Protein AF-A0AAU4N9B0-F1 (afdb_monomer)

Secondary structure (DSSP, 8-state):
--HHHHTT--S--TTTHHHHHHHHHHHTT-SEEEEEEE-TTSSEEEE---TT-PPTT---EEESTTSHHHHHHHHT--EEPSS-BTTBEEEEEEEEETTEEEEEEEEEESS-HHHHHHHHHHHHHHHT----------S-TT-SS--

Sequence (147 aa):
MFAGLLDASHLMPLDTLPDTAVEYARAAGFTGLLIYVADLNRQGLHLLTGPNGAAPGTETDIRVEGTVPGRAYQYGRLTSAAPQEAGGTAWWVPLVDGTERLGLLRVQSTYDDARALMILRKTMGIALGHPGRNAPLGRGSVVALVA

Solvent-accessible surface area (backbone atoms only — not comparable to full-atom values): 8783 Å² total; per-residue (Å²): 136,65,67,74,66,63,70,62,66,79,58,76,59,73,40,53,47,44,57,54,42,35,53,56,38,41,76,73,63,30,79,44,57,46,46,27,37,43,44,96,85,63,50,41,28,36,51,56,46,29,90,86,50,72,63,89,91,57,80,50,72,42,54,29,76,98,35,72,64,20,48,18,46,76,68,62,35,80,35,74,50,80,72,75,50,103,78,33,49,34,35,31,39,49,36,59,59,93,90,44,73,52,24,34,33,44,40,28,21,76,58,65,68,67,60,55,49,49,54,52,48,54,56,50,49,60,60,72,57,72,76,88,72,100,61,84,88,72,87,69,92,82,68,79,71,87,119

pLDDT: mean 72.32, std 19.94, range [29.17, 96.12]

Mean predicted aligned error: 11.24 Å

Foldseek 3Di:
DCPVVVVPPPPDPLLCVLVLLQVVLVVVQFPDKWWWFADPVRQKTATRHHPVGDDPPDDGIDGLPPDQLNVCQVVQDWGWDPDADPQATWIWHWDDQAHDTGGTMIIHHPDDPVVVVVVSVVLVCVRNPDDDDDDPDDDDPNPSRND

Nearest PDB structures (foldseek):
  1ykd-assembly1_A  TM=6.903E-01  e=1.384E-03  Anabaena sp.
  1mc0-assembly1_A  TM=6.138E-01  e=9.660E-04  Mus musculus
  4g3k-assembly1_B  TM=5.755E-01  e=1.274E-02  Aquifex aeolicus VF5
  6ulg-assembly1_F  TM=4.859E-01  e=1.079E+00  Homo sapiens
  2gfg-assembly3_C  TM=1.741E-01  e=3.891E-01  Halalkalibacterium halodurans

Structure (mmCIF, N/CA/C/O backbone):
data_AF-A0AAU4N9B0-F1
#
_entry.id   AF-A0AAU4N9B0-F1
#
loop_
_atom_site.group_PDB
_atom_site.id
_atom_site.type_symbol
_atom_site.label_atom_id
_atom_site.label_alt_id
_atom_site.label_comp_id
_atom_site.label_asym_id
_atom_site.label_entity_id
_atom_site.label_seq_id
_atom_site.pdbx_PDB_ins_code
_atom_site.Cartn_x
_atom_site.Cartn_y
_atom_site.Cartn_z
_atom_site.occupancy
_atom_site.B_iso_or_equiv
_atom_site.auth_seq_id
_atom_site.auth_comp_id
_atom_site.auth_asym_id
_atom_site.auth_atom_id
_atom_site.pdbx_PDB_model_num
ATOM 1 N N . MET A 1 1 ? -9.435 -15.979 29.996 1.00 48.28 1 MET A N 1
ATOM 2 C CA . MET A 1 1 ? -9.897 -16.456 28.672 1.00 48.28 1 MET A CA 1
ATOM 3 C C . MET A 1 1 ? -9.478 -15.543 27.500 1.00 48.28 1 MET A C 1
ATOM 5 O O . MET A 1 1 ? -9.913 -15.791 26.391 1.00 48.28 1 MET A O 1
ATOM 9 N N . PHE A 1 2 ? -8.602 -14.541 27.707 1.00 44.59 2 PHE A N 1
ATOM 10 C CA . PHE A 1 2 ? -8.002 -13.702 26.645 1.00 44.59 2 PHE A CA 1
ATOM 11 C C . PHE A 1 2 ? -6.576 -14.134 26.238 1.00 44.59 2 PHE A C 1
ATOM 13 O O . PHE A 1 2 ? -6.050 -13.659 25.241 1.00 44.59 2 PHE A O 1
ATOM 20 N N . ALA A 1 3 ? -5.956 -15.064 26.976 1.00 44.41 3 ALA A N 1
ATOM 21 C CA . ALA A 1 3 ? -4.600 -15.545 26.693 1.00 44.41 3 ALA A CA 1
ATOM 22 C C . ALA A 1 3 ? -4.497 -16.315 25.358 1.00 44.41 3 ALA A C 1
ATOM 24 O O . ALA A 1 3 ? -3.490 -16.206 24.674 1.00 44.41 3 ALA A O 1
ATOM 25 N N . GLY A 1 4 ? -5.565 -17.004 24.935 1.00 40.16 4 GLY A N 1
ATOM 26 C CA . GLY A 1 4 ? -5.613 -17.694 23.638 1.00 40.16 4 GLY A CA 1
ATOM 27 C C . GLY A 1 4 ? -5.809 -16.777 22.422 1.00 40.16 4 GLY A C 1
ATOM 28 O O . GLY A 1 4 ? -5.722 -17.257 21.299 1.00 40.16 4 GLY A O 1
ATOM 29 N N . LEU A 1 5 ? -6.076 -15.477 22.626 1.00 47.78 5 LEU A N 1
ATOM 30 C CA . LEU A 1 5 ? -6.186 -14.494 21.540 1.00 47.78 5 LEU A CA 1
ATOM 31 C C . LEU A 1 5 ? -4.807 -13.933 21.144 1.00 47.78 5 LEU A C 1
ATOM 33 O O . LEU A 1 5 ? -4.590 -13.645 19.973 1.00 47.78 5 LEU A O 1
ATOM 37 N N . LEU A 1 6 ? -3.870 -13.831 22.098 1.00 47.03 6 LEU A N 1
ATOM 38 C CA . LEU A 1 6 ? -2.474 -13.440 21.841 1.00 47.03 6 LEU A CA 1
ATOM 39 C C . LEU A 1 6 ? -1.611 -14.604 21.332 1.00 47.03 6 LEU A C 1
ATOM 41 O O . LEU A 1 6 ? -0.670 -14.376 20.580 1.00 47.03 6 LEU A O 1
ATOM 45 N N . ASP A 1 7 ? -1.949 -15.843 21.694 1.00 43.62 7 ASP A N 1
ATOM 46 C CA . ASP A 1 7 ? -1.226 -17.047 21.253 1.00 43.62 7 ASP A CA 1
ATOM 47 C C . ASP A 1 7 ? -1.347 -17.279 19.730 1.00 43.62 7 ASP A C 1
ATOM 49 O O . ASP A 1 7 ? -0.556 -17.994 19.136 1.00 43.62 7 ASP A O 1
ATOM 53 N N . ALA A 1 8 ? -2.308 -16.627 19.060 1.00 43.44 8 ALA A N 1
ATOM 54 C CA . ALA A 1 8 ? -2.520 -16.706 17.614 1.00 43.44 8 ALA A CA 1
ATOM 55 C C . ALA A 1 8 ? -1.758 -15.644 16.788 1.00 43.44 8 ALA A C 1
ATOM 57 O O . ALA A 1 8 ? -1.902 -15.637 15.565 1.00 43.44 8 ALA A O 1
ATOM 58 N N . SER A 1 9 ? -0.895 -14.816 17.400 1.00 42.53 9 SER A N 1
ATOM 59 C CA . SER A 1 9 ? 0.080 -13.924 16.721 1.00 42.53 9 SER A CA 1
ATOM 60 C C . SER A 1 9 ? 1.138 -14.668 15.873 1.00 42.53 9 SER A C 1
ATOM 62 O O . SER A 1 9 ? 2.191 -14.129 15.558 1.00 42.53 9 SER A O 1
ATOM 64 N N . HIS A 1 10 ? 0.876 -15.914 15.475 1.00 47.28 10 HIS A N 1
ATOM 65 C CA . HIS A 1 10 ? 1.743 -16.785 14.677 1.00 47.28 10 HIS A CA 1
ATOM 66 C C . HIS A 1 10 ? 1.844 -16.410 13.188 1.00 47.28 10 HIS A C 1
ATOM 68 O O . HIS A 1 10 ? 2.373 -17.183 12.391 1.00 47.28 10 HIS A O 1
ATOM 74 N N . LEU A 1 11 ? 1.348 -15.244 12.790 1.00 53.59 11 LEU A N 1
ATOM 75 C CA . LEU A 1 11 ? 1.614 -14.688 11.471 1.00 53.59 11 LEU A CA 1
ATOM 76 C C . LEU A 1 11 ? 2.885 -13.854 11.588 1.00 53.59 11 LEU A C 1
ATOM 78 O O . LEU A 1 11 ? 3.060 -13.156 12.582 1.00 53.59 11 LEU A O 1
ATOM 82 N N . MET A 1 12 ? 3.778 -14.000 10.608 1.00 49.34 12 MET A N 1
ATOM 83 C CA . MET A 1 12 ? 5.003 -13.216 10.426 1.00 49.34 12 MET A CA 1
ATOM 84 C C . MET A 1 12 ? 4.880 -11.826 11.071 1.00 49.34 12 MET A C 1
ATOM 86 O O . MET A 1 12 ? 3.867 -11.173 10.800 1.00 49.34 12 MET A O 1
ATOM 90 N N . PRO A 1 13 ? 5.837 -11.391 11.923 1.00 63.69 13 PRO A N 1
ATOM 91 C CA . PRO A 1 13 ? 5.726 -10.110 12.612 1.00 63.69 13 PRO A CA 1
ATOM 92 C C . PRO A 1 13 ? 5.335 -9.057 11.581 1.00 63.69 13 PRO A C 1
ATOM 94 O O . PRO A 1 13 ? 5.980 -8.965 10.533 1.00 63.69 13 PRO A O 1
ATOM 97 N N . LEU A 1 14 ? 4.208 -8.375 11.793 1.00 61.69 14 LEU A N 1
ATOM 98 C CA . LEU A 1 14 ? 3.600 -7.494 10.790 1.00 61.69 14 LEU A CA 1
ATOM 99 C C . LEU A 1 14 ? 4.582 -6.388 10.350 1.00 61.69 14 LEU A C 1
ATOM 101 O O . LEU A 1 14 ? 4.502 -5.872 9.243 1.00 61.69 14 LEU A O 1
ATOM 105 N N . ASP A 1 15 ? 5.555 -6.099 11.203 1.00 66.25 15 ASP A N 1
ATOM 106 C CA . ASP A 1 15 ? 6.731 -5.256 11.032 1.00 66.25 15 ASP A CA 1
ATOM 107 C C . ASP A 1 15 ? 7.795 -5.818 10.059 1.00 66.25 15 ASP A C 1
ATOM 109 O O . ASP A 1 15 ? 8.549 -5.055 9.472 1.00 66.25 15 ASP A O 1
ATOM 113 N N . THR A 1 16 ? 7.841 -7.121 9.782 1.00 72.81 16 THR A N 1
ATOM 114 C CA . THR A 1 16 ? 8.740 -7.721 8.764 1.00 72.81 16 THR A CA 1
ATOM 115 C C . THR A 1 16 ? 8.111 -7.825 7.372 1.00 72.81 16 THR A C 1
ATOM 117 O O . THR A 1 16 ? 8.815 -8.016 6.373 1.00 72.81 16 THR A O 1
ATOM 120 N N . LEU A 1 17 ? 6.784 -7.683 7.287 1.00 77.94 17 LEU A N 1
ATOM 121 C CA . LEU A 1 17 ? 6.035 -7.759 6.034 1.00 77.94 17 LEU A CA 1
ATOM 122 C C . LEU A 1 17 ? 6.451 -6.668 5.026 1.00 77.94 17 LEU A C 1
ATOM 124 O O . LEU A 1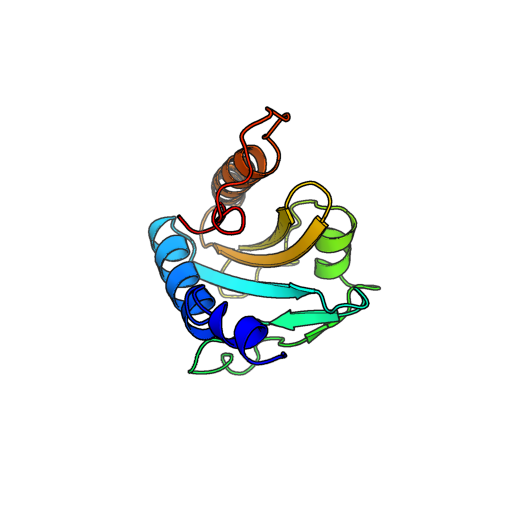 17 ? 6.662 -7.022 3.864 1.00 77.94 17 LEU A O 1
ATOM 128 N N . PRO A 1 18 ? 6.614 -5.380 5.407 1.00 81.19 18 PRO A N 1
ATOM 129 C CA . PRO A 1 18 ? 7.017 -4.336 4.465 1.00 81.19 18 PRO A CA 1
ATOM 130 C C . PRO A 1 18 ? 8.383 -4.608 3.837 1.00 81.19 18 PRO A C 1
ATOM 132 O O . PRO A 1 18 ? 8.522 -4.509 2.620 1.00 81.19 18 PRO A O 1
ATOM 135 N N . ASP A 1 19 ? 9.366 -5.010 4.646 1.00 81.44 19 ASP A N 1
ATOM 136 C CA . ASP A 1 19 ? 10.734 -5.261 4.182 1.00 81.44 19 ASP A CA 1
ATOM 137 C C . ASP A 1 19 ? 10.768 -6.437 3.199 1.00 81.44 19 ASP A C 1
ATOM 139 O O . ASP A 1 19 ? 11.292 -6.322 2.089 1.00 81.44 19 ASP A O 1
ATOM 143 N N . THR A 1 20 ? 10.095 -7.533 3.554 1.00 79.94 20 THR A N 1
ATOM 144 C CA . THR A 1 20 ? 9.954 -8.710 2.687 1.00 79.94 20 THR A CA 1
ATOM 145 C C . THR A 1 20 ? 9.249 -8.351 1.374 1.00 79.94 20 THR A C 1
ATOM 147 O O . THR A 1 20 ? 9.685 -8.736 0.289 1.00 79.94 20 THR A O 1
ATOM 150 N N . ALA A 1 21 ? 8.178 -7.555 1.437 1.00 81.25 21 ALA A N 1
ATOM 151 C CA . ALA A 1 21 ? 7.445 -7.119 0.252 1.00 81.25 21 ALA A CA 1
ATOM 152 C C . ALA A 1 21 ? 8.284 -6.246 -0.685 1.00 81.25 21 ALA A C 1
ATOM 154 O O . ALA A 1 21 ? 8.177 -6.380 -1.907 1.00 81.25 21 ALA A O 1
ATOM 155 N N . VAL A 1 22 ? 9.147 -5.390 -0.136 1.00 83.25 22 VAL A N 1
ATOM 156 C CA . VAL A 1 22 ? 10.098 -4.595 -0.920 1.00 83.25 22 VAL A CA 1
ATOM 157 C C . VAL A 1 22 ? 11.104 -5.492 -1.644 1.00 83.25 22 VAL A C 1
ATOM 159 O O . VAL A 1 22 ? 11.398 -5.239 -2.814 1.00 83.25 22 VAL A O 1
ATOM 162 N N . GLU A 1 23 ? 11.612 -6.548 -1.007 1.00 81.25 23 GLU A N 1
ATOM 163 C CA . GLU A 1 23 ? 12.542 -7.491 -1.644 1.00 81.25 23 GLU A CA 1
ATOM 164 C C . GLU A 1 23 ? 11.913 -8.209 -2.844 1.00 81.25 23 GLU A C 1
ATOM 166 O O . GLU A 1 23 ? 12.486 -8.205 -3.939 1.00 81.25 23 GLU A O 1
ATOM 171 N N . TYR A 1 24 ? 10.699 -8.743 -2.690 1.00 78.38 24 TYR A N 1
ATOM 172 C CA . TYR A 1 24 ? 9.977 -9.371 -3.800 1.00 78.38 24 TYR A CA 1
ATOM 173 C C . TYR A 1 24 ? 9.616 -8.374 -4.903 1.00 78.38 24 TYR A C 1
ATOM 175 O O . TYR A 1 24 ? 9.733 -8.689 -6.090 1.00 78.38 24 TYR A O 1
ATOM 183 N N . ALA A 1 25 ? 9.221 -7.151 -4.542 1.00 80.12 25 ALA A N 1
ATOM 184 C CA . ALA A 1 25 ? 8.939 -6.104 -5.518 1.00 80.12 25 ALA A CA 1
ATOM 185 C C . ALA A 1 25 ? 10.182 -5.770 -6.355 1.00 80.12 25 ALA A C 1
ATOM 187 O O . ALA A 1 25 ? 10.085 -5.668 -7.579 1.00 80.12 25 ALA A O 1
ATOM 188 N N . ARG A 1 26 ? 11.359 -5.686 -5.722 1.00 81.75 26 ARG A N 1
ATOM 189 C CA . ARG A 1 26 ? 12.643 -5.502 -6.415 1.00 81.75 26 ARG A CA 1
ATOM 190 C C . ARG A 1 26 ? 12.972 -6.665 -7.340 1.00 81.75 26 ARG A C 1
ATOM 192 O O . ARG A 1 26 ? 13.371 -6.426 -8.477 1.00 81.75 26 ARG A O 1
ATOM 199 N N . ALA A 1 27 ? 12.751 -7.905 -6.902 1.00 75.88 27 ALA A N 1
ATOM 200 C CA . ALA A 1 27 ? 12.923 -9.085 -7.753 1.00 75.88 27 ALA A CA 1
ATOM 201 C C . ALA A 1 27 ? 11.981 -9.071 -8.976 1.00 75.88 27 ALA A C 1
ATOM 203 O O . ALA A 1 27 ? 12.352 -9.541 -10.050 1.00 75.88 27 ALA A O 1
ATOM 204 N N . ALA A 1 28 ? 10.793 -8.472 -8.841 1.00 73.62 28 ALA A N 1
ATOM 205 C CA . ALA A 1 28 ? 9.841 -8.242 -9.930 1.00 73.62 28 ALA A CA 1
ATOM 206 C C . ALA A 1 28 ? 10.129 -6.973 -10.766 1.00 73.62 28 ALA A C 1
ATOM 208 O O . ALA A 1 28 ? 9.383 -6.673 -11.701 1.00 73.62 28 ALA A O 1
ATOM 209 N N . GLY A 1 29 ? 11.205 -6.237 -10.459 1.00 77.94 29 GLY A N 1
ATOM 210 C CA . GLY A 1 29 ? 11.647 -5.061 -11.212 1.00 77.94 29 GLY A CA 1
ATOM 211 C C . GLY A 1 29 ? 11.038 -3.725 -10.776 1.00 77.94 29 GLY A C 1
ATOM 212 O O . GLY A 1 29 ? 11.197 -2.715 -11.462 1.00 77.94 29 GLY A O 1
ATOM 213 N N . PHE A 1 30 ? 10.334 -3.691 -9.648 1.00 84.31 30 PHE A N 1
ATOM 214 C CA . PHE A 1 30 ? 9.848 -2.452 -9.048 1.00 84.31 30 PHE A CA 1
ATOM 215 C C . PHE A 1 30 ? 10.940 -1.790 -8.202 1.00 84.31 30 PHE A C 1
ATOM 217 O O . PHE A 1 30 ? 11.769 -2.452 -7.582 1.00 84.31 30 PHE A O 1
ATOM 224 N N . THR A 1 31 ? 10.947 -0.461 -8.169 1.00 86.38 31 THR A N 1
ATOM 225 C CA . THR A 1 31 ? 11.960 0.326 -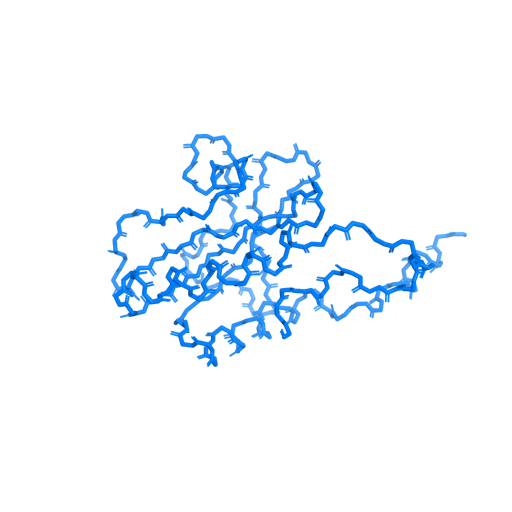7.449 1.00 86.38 31 THR A CA 1
ATOM 226 C C . THR A 1 31 ? 11.535 0.701 -6.036 1.00 86.38 31 THR A C 1
ATOM 228 O O . THR A 1 31 ? 12.388 1.009 -5.204 1.00 86.38 31 THR A O 1
ATOM 231 N N . GLY A 1 32 ? 10.238 0.623 -5.742 1.00 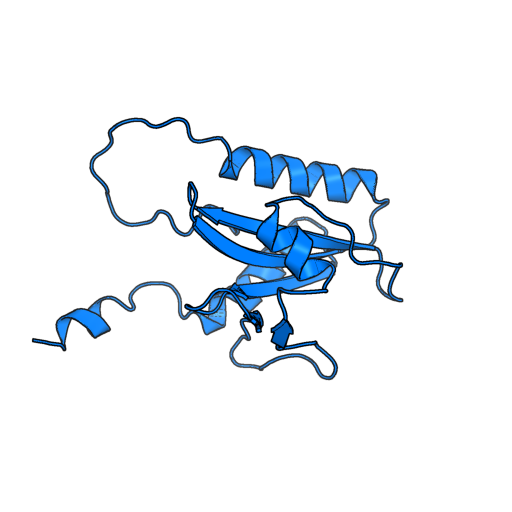85.12 32 GLY A N 1
ATOM 232 C CA . GLY A 1 32 ? 9.686 0.903 -4.424 1.00 85.12 32 GLY A CA 1
ATOM 233 C C . GLY A 1 32 ? 8.329 0.243 -4.232 1.00 85.12 32 GLY A C 1
ATOM 234 O O . GLY A 1 32 ? 7.566 0.074 -5.186 1.00 85.12 32 GLY A O 1
ATOM 235 N N . LEU A 1 33 ? 8.039 -0.130 -2.990 1.00 88.81 33 LEU A N 1
ATOM 236 C CA . LEU A 1 33 ? 6.751 -0.657 -2.570 1.00 88.81 33 LEU A CA 1
ATOM 237 C C . LEU A 1 33 ? 6.428 -0.116 -1.176 1.00 88.81 33 LEU A C 1
ATOM 239 O O . LEU A 1 33 ? 7.268 -0.176 -0.285 1.00 88.81 33 LEU A O 1
ATOM 243 N N . LEU A 1 34 ? 5.213 0.396 -1.001 1.00 92.06 34 LEU A N 1
ATOM 244 C CA . LEU A 1 34 ? 4.640 0.757 0.296 1.00 92.06 34 LEU A CA 1
ATOM 245 C C . LEU A 1 34 ? 3.305 0.035 0.471 1.00 92.06 34 LEU A C 1
ATOM 247 O O . LEU A 1 34 ? 2.559 -0.112 -0.499 1.00 92.06 34 LEU A O 1
ATOM 251 N N . ILE A 1 35 ? 2.994 -0.370 1.700 1.00 90.75 35 ILE A N 1
ATOM 252 C CA . ILE A 1 35 ? 1.742 -1.041 2.063 1.00 90.75 35 ILE A CA 1
ATOM 253 C C . ILE A 1 35 ? 0.941 -0.098 2.953 1.00 90.75 35 ILE A C 1
ATOM 255 O O . ILE A 1 35 ? 1.426 0.308 4.000 1.00 90.75 35 ILE A O 1
ATOM 259 N N . TYR A 1 36 ? -0.284 0.224 2.563 1.00 93.19 36 TYR A N 1
ATOM 260 C CA . TYR A 1 36 ? -1.227 0.989 3.369 1.00 93.19 36 TYR A CA 1
ATOM 261 C C . TYR A 1 36 ? -2.391 0.093 3.772 1.00 93.19 36 TYR A C 1
ATOM 263 O O . TYR A 1 36 ? -2.993 -0.550 2.914 1.00 93.19 36 TYR A O 1
ATOM 271 N N . VAL A 1 37 ? -2.730 0.077 5.056 1.00 92.56 37 VAL A N 1
ATOM 272 C CA . VAL A 1 37 ? -3.821 -0.719 5.630 1.00 92.56 37 VAL A CA 1
ATOM 273 C C . VAL A 1 37 ? -4.971 0.209 5.997 1.00 92.56 37 VAL A C 1
ATOM 275 O O . VAL A 1 37 ? -4.751 1.283 6.554 1.00 92.56 37 VAL A O 1
ATOM 278 N N . ALA A 1 38 ? -6.199 -0.175 5.657 1.00 90.62 38 ALA A N 1
ATOM 279 C CA . ALA A 1 38 ? -7.374 0.599 6.041 1.00 90.62 38 ALA A CA 1
ATOM 280 C C . ALA A 1 38 ? -7.606 0.526 7.557 1.00 90.62 38 ALA A C 1
ATOM 282 O O . ALA A 1 38 ? -7.426 -0.526 8.172 1.00 90.62 38 ALA A O 1
ATOM 283 N N . ASP A 1 39 ? -8.046 1.626 8.162 1.00 87.69 39 ASP A N 1
ATOM 284 C CA . ASP A 1 39 ? -8.561 1.581 9.527 1.00 87.69 39 ASP A CA 1
ATOM 285 C C . ASP A 1 39 ? -9.921 0.867 9.605 1.00 87.69 39 ASP A C 1
ATOM 287 O O . ASP A 1 39 ? -10.618 0.635 8.612 1.00 87.69 39 ASP A O 1
ATOM 291 N N . LEU A 1 40 ? -10.330 0.524 10.830 1.00 81.56 40 LEU A N 1
ATOM 292 C CA . LEU A 1 40 ? -11.587 -0.190 11.081 1.00 81.56 40 LEU A CA 1
ATOM 293 C C . LEU A 1 40 ? -12.822 0.593 10.608 1.00 81.56 40 LEU A C 1
ATOM 295 O O . LEU A 1 40 ? -13.843 -0.005 10.272 1.00 81.56 40 LEU A O 1
ATOM 299 N N . ASN A 1 41 ? -12.739 1.926 10.585 1.00 85.75 41 ASN A N 1
ATOM 300 C CA . ASN A 1 41 ? -13.828 2.799 10.149 1.00 85.75 41 ASN A CA 1
ATOM 301 C C . ASN A 1 41 ? -13.800 3.080 8.624 1.00 85.75 41 ASN A C 1
ATOM 303 O O . ASN A 1 41 ? -14.760 3.644 8.095 1.00 85.75 41 ASN A O 1
ATOM 307 N N . ARG A 1 42 ? -12.745 2.641 7.917 1.00 85.25 42 ARG A N 1
ATOM 308 C CA . ARG A 1 42 ? -12.497 2.795 6.474 1.00 85.25 42 ARG A CA 1
ATOM 309 C C . ARG A 1 42 ? -12.414 4.248 5.991 1.00 85.25 42 ARG A C 1
ATOM 311 O O . ARG A 1 42 ? -12.744 4.526 4.835 1.00 85.25 42 ARG A O 1
ATOM 318 N N . GLN A 1 43 ? -11.985 5.171 6.846 1.00 91.75 43 GLN A N 1
ATOM 319 C CA . GLN A 1 43 ? -11.786 6.588 6.521 1.00 91.75 43 GLN A CA 1
ATOM 320 C C . GLN A 1 43 ? -10.310 6.928 6.314 1.00 91.75 43 GLN A C 1
ATOM 322 O O . GLN A 1 43 ? -10.004 7.888 5.593 1.00 91.75 43 GLN A O 1
ATOM 327 N N . GLY A 1 44 ? -9.418 6.150 6.925 1.00 94.19 44 GLY A N 1
ATOM 328 C CA . GLY A 1 44 ? -7.972 6.299 6.858 1.00 94.19 44 GLY A CA 1
ATOM 329 C C . GLY A 1 44 ? -7.284 5.086 6.237 1.00 94.19 44 GLY A C 1
ATOM 330 O O . GLY A 1 44 ? -7.751 3.952 6.327 1.00 94.19 44 GLY A O 1
ATOM 331 N N . LEU A 1 45 ? -6.159 5.349 5.584 1.00 94.25 45 LEU A N 1
ATOM 332 C CA . LEU A 1 45 ? -5.202 4.369 5.094 1.00 94.25 45 LEU A CA 1
ATOM 333 C C . LEU A 1 45 ? -3.862 4.676 5.761 1.00 94.25 45 LEU A C 1
ATOM 335 O O . LEU A 1 45 ? -3.305 5.753 5.555 1.00 94.25 45 LEU A O 1
ATOM 339 N N . HIS A 1 46 ? -3.359 3.732 6.546 1.00 93.88 46 HIS A N 1
ATOM 340 C CA . HIS A 1 46 ? -2.177 3.902 7.381 1.00 93.88 46 HIS A CA 1
ATOM 341 C C . HIS A 1 46 ? -1.025 3.075 6.833 1.00 93.88 46 HIS A C 1
ATOM 343 O O . HIS A 1 46 ? -1.179 1.884 6.557 1.00 93.88 46 HIS A O 1
ATOM 349 N N . LEU A 1 47 ? 0.127 3.710 6.659 1.00 93.38 47 LEU A N 1
ATOM 350 C CA . LEU A 1 47 ? 1.336 3.062 6.189 1.00 93.38 47 LEU A CA 1
ATOM 351 C C . LEU A 1 47 ? 1.767 1.996 7.192 1.00 93.38 47 LEU A C 1
ATOM 353 O O . LEU A 1 47 ? 2.006 2.279 8.366 1.00 93.38 47 LEU A O 1
ATOM 357 N N . LEU A 1 48 ? 1.927 0.775 6.700 1.00 88.94 48 LEU A N 1
ATOM 358 C CA . LEU A 1 48 ? 2.550 -0.289 7.450 1.00 88.94 48 LEU A CA 1
ATOM 359 C C . LEU A 1 48 ? 4.068 -0.125 7.376 1.00 88.94 48 LEU A C 1
ATOM 361 O O . LEU A 1 48 ? 4.681 -0.315 6.323 1.00 88.94 48 LEU A O 1
ATOM 365 N N . THR A 1 49 ? 4.665 0.254 8.500 1.00 84.94 49 THR A N 1
ATOM 366 C CA . THR A 1 49 ? 6.106 0.474 8.621 1.00 84.94 49 THR A CA 1
ATOM 367 C C . THR A 1 49 ? 6.802 -0.741 9.206 1.00 84.94 49 THR A C 1
ATOM 369 O O . THR A 1 49 ? 6.286 -1.361 10.137 1.00 84.94 49 THR A O 1
ATOM 372 N N . GLY A 1 50 ? 8.001 -1.031 8.705 1.00 79.62 50 GLY A N 1
ATOM 373 C CA . GLY A 1 50 ? 8.883 -1.993 9.348 1.00 79.62 50 GLY A CA 1
ATOM 374 C C . GLY A 1 50 ? 9.547 -1.440 10.614 1.00 79.62 50 GLY A C 1
ATOM 375 O O . GLY A 1 50 ? 9.288 -0.293 10.998 1.00 79.62 50 GLY A O 1
ATOM 376 N N . PRO A 1 51 ? 10.442 -2.207 11.259 1.00 74.56 51 PRO A N 1
ATOM 377 C CA . PRO A 1 51 ? 11.090 -1.816 12.515 1.00 74.56 51 PRO A CA 1
ATOM 378 C C . PRO A 1 51 ? 11.910 -0.522 12.399 1.00 74.56 51 PRO A C 1
ATOM 380 O O . PRO A 1 51 ? 12.117 0.173 13.391 1.00 74.56 51 PRO A O 1
ATOM 383 N N . ASN A 1 52 ? 12.341 -0.169 11.185 1.00 80.56 52 ASN A N 1
ATOM 384 C CA . ASN A 1 52 ? 13.093 1.054 10.902 1.00 80.56 52 ASN A CA 1
ATOM 385 C C . ASN A 1 52 ? 12.200 2.292 10.679 1.00 80.56 52 ASN A C 1
ATOM 387 O O . ASN A 1 52 ? 12.719 3.385 10.452 1.00 80.56 52 ASN A O 1
ATOM 391 N N . GLY A 1 53 ? 10.873 2.141 10.743 1.00 83.75 53 GLY A N 1
ATOM 392 C CA . GLY A 1 53 ? 9.918 3.217 10.494 1.00 83.75 53 GLY A CA 1
ATOM 393 C C . GLY A 1 53 ? 9.793 3.602 9.016 1.00 83.75 53 GLY A C 1
ATOM 394 O O . GLY A 1 53 ? 10.292 2.923 8.118 1.00 83.75 53 GLY A O 1
ATOM 395 N N . ALA A 1 54 ? 9.081 4.699 8.756 1.00 85.12 54 ALA A N 1
ATOM 396 C CA . ALA A 1 54 ? 8.928 5.256 7.415 1.00 85.12 54 ALA A CA 1
ATOM 397 C C . ALA A 1 54 ? 10.125 6.144 7.043 1.00 85.12 54 ALA A C 1
ATOM 399 O O . ALA A 1 54 ? 10.646 6.883 7.880 1.00 85.12 54 ALA A O 1
ATOM 400 N N . ALA A 1 55 ? 10.519 6.135 5.767 1.00 85.44 55 ALA A N 1
ATOM 401 C CA . ALA A 1 55 ? 11.521 7.076 5.277 1.00 85.44 55 ALA A CA 1
ATOM 402 C C . ALA A 1 55 ? 11.019 8.531 5.426 1.00 85.44 55 ALA A C 1
ATOM 404 O O . ALA A 1 55 ? 9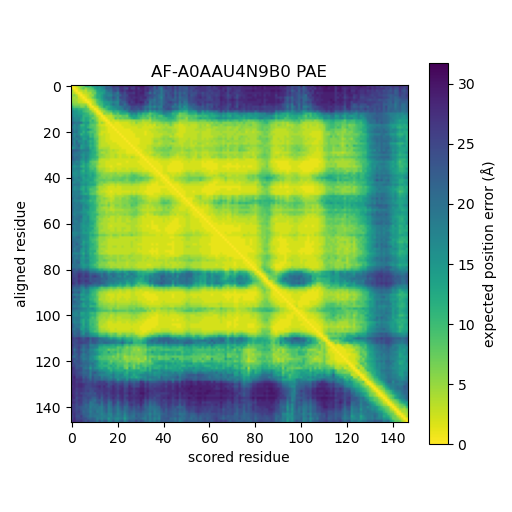.820 8.780 5.246 1.00 85.44 55 ALA A O 1
ATOM 405 N N . PRO A 1 56 ? 11.901 9.508 5.708 1.00 85.38 56 PRO A N 1
ATOM 406 C CA . PRO A 1 56 ? 11.510 10.909 5.833 1.00 85.38 56 PRO A CA 1
ATOM 407 C C . PRO A 1 56 ? 10.734 11.410 4.610 1.00 85.38 56 PRO A C 1
ATOM 409 O O . PRO A 1 56 ? 11.126 11.159 3.473 1.00 85.38 56 PRO A O 1
ATOM 412 N N . GLY A 1 57 ? 9.633 12.124 4.850 1.00 85.00 57 GLY A N 1
ATOM 413 C CA . GLY A 1 57 ? 8.763 12.637 3.785 1.00 85.00 57 GLY A CA 1
ATOM 414 C C . GLY A 1 57 ? 7.805 11.603 3.182 1.00 85.00 57 GLY A C 1
ATOM 415 O O . GLY A 1 57 ? 7.032 11.953 2.294 1.00 85.00 57 GLY A O 1
ATOM 416 N N . THR A 1 58 ? 7.811 10.355 3.662 1.00 88.19 58 THR A N 1
ATOM 417 C CA . THR A 1 58 ? 6.785 9.375 3.288 1.00 88.19 58 THR A CA 1
ATOM 418 C C . THR A 1 58 ? 5.465 9.743 3.954 1.00 88.19 58 THR A C 1
ATOM 420 O O . THR A 1 58 ? 5.401 9.890 5.172 1.00 88.19 58 THR A O 1
ATOM 423 N N . GLU A 1 59 ? 4.405 9.870 3.161 1.00 90.88 59 GLU A N 1
ATOM 424 C CA . GLU A 1 59 ? 3.050 10.063 3.675 1.00 90.88 59 GLU A CA 1
ATOM 425 C C . GLU A 1 59 ? 2.606 8.797 4.424 1.00 90.88 59 GLU A C 1
ATOM 427 O O . GLU A 1 59 ? 2.460 7.732 3.817 1.00 90.88 59 GLU A O 1
ATOM 432 N N . THR A 1 60 ? 2.452 8.903 5.747 1.00 92.75 60 THR A N 1
ATOM 433 C CA . THR A 1 60 ? 2.093 7.786 6.637 1.00 92.75 60 THR A CA 1
ATOM 434 C C . THR A 1 60 ? 0.591 7.577 6.746 1.00 92.75 60 THR A C 1
ATOM 436 O O . THR A 1 60 ? 0.152 6.459 6.989 1.00 92.75 60 THR A O 1
ATOM 439 N N . ASP A 1 61 ? -0.198 8.628 6.538 1.00 94.56 61 ASP A N 1
ATOM 440 C CA . ASP A 1 61 ? -1.639 8.626 6.754 1.00 94.56 61 ASP A CA 1
ATOM 441 C C . ASP A 1 61 ? -2.333 9.281 5.567 1.00 94.56 61 ASP A C 1
ATOM 443 O O . ASP A 1 61 ? -2.102 10.446 5.253 1.00 94.56 61 ASP A O 1
ATOM 447 N N . ILE A 1 62 ? -3.206 8.523 4.913 1.00 94.75 62 ILE A N 1
ATOM 448 C CA . ILE A 1 62 ? -3.929 8.955 3.723 1.00 94.75 62 ILE A CA 1
ATOM 449 C C . ILE A 1 62 ? -5.420 8.928 4.025 1.00 94.75 62 ILE A C 1
ATOM 451 O O . ILE A 1 62 ? -5.989 7.894 4.379 1.00 94.75 62 ILE A O 1
ATOM 455 N N . ARG A 1 63 ? -6.094 10.061 3.819 1.00 96.12 63 ARG A N 1
ATOM 456 C CA . ARG A 1 63 ? -7.556 10.100 3.889 1.00 96.12 63 ARG A CA 1
ATOM 457 C C . ARG A 1 63 ? -8.157 9.386 2.682 1.00 96.12 63 ARG A C 1
ATOM 459 O O . ARG A 1 63 ? -7.726 9.596 1.551 1.00 96.12 63 ARG A O 1
ATOM 466 N N . VAL A 1 64 ? -9.189 8.578 2.899 1.00 94.56 64 VAL A N 1
ATOM 467 C CA . VAL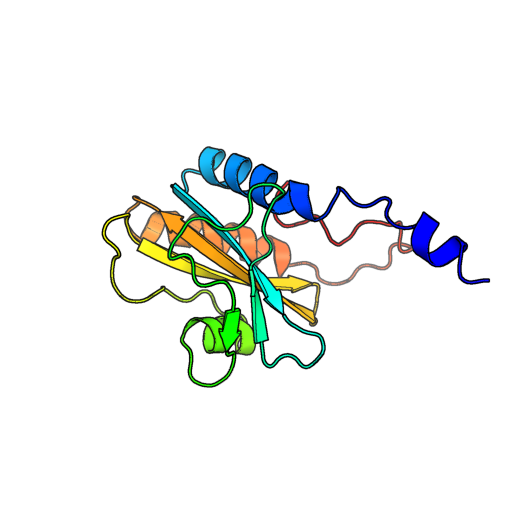 A 1 64 ? -9.906 7.900 1.808 1.00 94.56 64 VAL A CA 1
ATOM 468 C C . VAL A 1 64 ? -10.741 8.894 0.996 1.00 94.56 64 VAL A C 1
ATOM 470 O O . VAL A 1 64 ? -10.751 8.882 -0.232 1.00 94.56 64 VAL A O 1
ATOM 473 N N . GLU A 1 65 ? -11.455 9.793 1.657 1.00 94.56 65 GLU A N 1
ATOM 474 C CA . GLU A 1 65 ? -12.286 10.764 0.951 1.00 94.56 65 GLU A CA 1
ATOM 475 C C . GLU A 1 65 ? -11.447 11.861 0.291 1.00 94.56 65 GLU A C 1
ATOM 477 O O . GLU A 1 65 ? -10.544 12.430 0.900 1.00 94.56 65 GLU A O 1
ATOM 482 N N . GLY A 1 66 ? -11.782 12.186 -0.959 1.00 92.62 66 GLY A N 1
ATOM 483 C CA . GLY A 1 66 ? -11.181 13.306 -1.687 1.00 92.62 66 GLY A CA 1
ATOM 484 C C . GLY A 1 66 ? -9.796 13.037 -2.285 1.00 92.62 66 GLY A C 1
ATOM 485 O O . GLY A 1 66 ? -9.286 13.891 -3.006 1.00 92.62 66 GLY A O 1
ATOM 486 N N . THR A 1 67 ? -9.205 11.855 -2.085 1.00 93.38 67 THR A N 1
ATOM 487 C CA . THR A 1 67 ? -7.847 11.543 -2.564 1.00 93.38 67 THR A CA 1
ATOM 488 C C . THR A 1 67 ? -7.846 10.580 -3.758 1.00 93.38 67 THR A C 1
ATOM 490 O O . THR A 1 67 ? -8.784 9.813 -3.986 1.00 93.38 67 THR A O 1
ATOM 493 N N . VAL A 1 68 ? -6.783 10.627 -4.571 1.00 92.81 68 VAL A N 1
ATOM 494 C CA . VAL A 1 68 ? -6.530 9.638 -5.639 1.00 92.81 68 VAL A CA 1
ATOM 495 C C . VAL A 1 68 ? -6.396 8.213 -5.074 1.00 92.81 68 VAL A C 1
ATOM 497 O O . VAL A 1 68 ? -7.140 7.346 -5.543 1.00 92.81 68 VAL A O 1
ATOM 500 N N . PRO A 1 69 ? -5.522 7.944 -4.078 1.00 93.19 69 PRO A N 1
ATOM 501 C CA . PRO A 1 69 ? -5.434 6.626 -3.444 1.00 93.19 69 PRO A CA 1
ATOM 502 C C . PRO A 1 69 ? -6.776 6.171 -2.870 1.00 93.19 69 PRO A C 1
ATOM 504 O O . PRO A 1 69 ? -7.201 5.043 -3.108 1.00 93.19 69 PRO A O 1
ATOM 507 N N . GLY A 1 70 ? -7.512 7.060 -2.208 1.00 94.00 70 GLY A N 1
ATOM 508 C CA . GLY A 1 70 ? -8.823 6.746 -1.663 1.00 94.00 70 GLY A CA 1
ATOM 509 C C . GLY A 1 70 ? -9.838 6.287 -2.711 1.00 94.00 70 GLY A C 1
ATOM 510 O O . GLY A 1 70 ? -10.536 5.299 -2.492 1.00 94.00 70 GLY A O 1
ATOM 511 N N . ARG A 1 71 ? -9.853 6.892 -3.907 1.00 93.38 71 ARG A N 1
ATOM 512 C CA . ARG A 1 71 ? -10.668 6.394 -5.032 1.00 93.38 71 ARG A CA 1
ATOM 513 C C . ARG A 1 71 ? -10.208 5.026 -5.533 1.00 93.38 71 ARG A C 1
ATOM 515 O O . ARG A 1 71 ? -11.052 4.182 -5.834 1.00 93.38 71 ARG A O 1
ATOM 522 N N . ALA A 1 72 ? -8.898 4.788 -5.619 1.00 92.19 72 ALA A N 1
ATOM 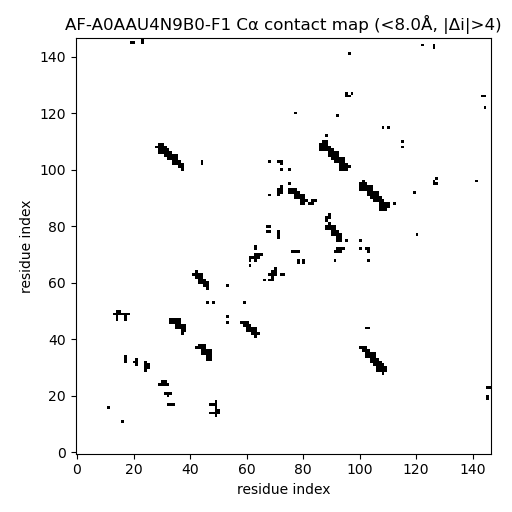523 C CA . ALA A 1 72 ? -8.362 3.475 -5.984 1.00 92.19 72 ALA A CA 1
ATOM 524 C C . ALA A 1 72 ? -8.843 2.400 -4.992 1.00 92.19 72 ALA A C 1
ATOM 526 O O . ALA A 1 72 ? -9.354 1.356 -5.409 1.00 92.19 72 ALA A O 1
ATOM 527 N N . TYR A 1 73 ? -8.781 2.713 -3.694 1.00 92.88 73 TYR A N 1
ATOM 528 C CA . TYR A 1 73 ? -9.263 1.867 -2.606 1.00 92.88 73 TYR A CA 1
ATOM 529 C C . TYR A 1 73 ? -10.770 1.631 -2.689 1.00 92.88 73 TYR A C 1
ATOM 531 O O . TYR A 1 73 ? -11.194 0.481 -2.680 1.00 92.88 73 TYR A O 1
ATOM 539 N N . GLN A 1 74 ? -11.584 2.680 -2.835 1.00 91.56 74 GLN A N 1
ATOM 540 C CA . GLN A 1 74 ? -13.048 2.583 -2.869 1.00 91.56 74 GLN A CA 1
ATOM 541 C C . GLN A 1 74 ? -13.571 1.828 -4.094 1.00 91.56 74 GLN A C 1
ATOM 543 O O . GLN A 1 74 ? -14.523 1.059 -3.979 1.00 91.56 74 GLN A O 1
ATOM 548 N N . TYR A 1 75 ? -12.955 2.012 -5.264 1.00 90.44 75 TYR A N 1
ATOM 549 C CA . TYR A 1 75 ? -13.409 1.366 -6.499 1.00 90.44 75 TYR A CA 1
ATOM 550 C C . TYR A 1 75 ? -12.731 0.030 -6.776 1.00 90.44 75 TYR A C 1
ATOM 552 O O . TYR A 1 75 ? -13.222 -0.733 -7.603 1.00 90.44 75 TYR A O 1
ATOM 560 N N . GLY A 1 76 ? -11.640 -0.296 -6.078 1.00 87.75 76 GLY A N 1
ATOM 561 C CA . GLY A 1 76 ? -10.898 -1.535 -6.315 1.00 87.75 76 GLY A CA 1
ATOM 562 C C . GLY A 1 76 ? -10.252 -1.528 -7.695 1.00 87.75 76 GLY A C 1
ATOM 563 O O . GLY A 1 76 ? -10.217 -2.548 -8.377 1.00 87.75 76 GLY A O 1
ATOM 564 N N . ARG A 1 77 ? -9.771 -0.357 -8.131 1.00 86.62 77 ARG A N 1
ATOM 565 C CA . ARG A 1 77 ? -9.169 -0.173 -9.452 1.00 86.62 77 ARG A CA 1
ATOM 566 C C . ARG A 1 77 ? -7.722 0.268 -9.337 1.00 86.62 77 ARG A C 1
ATOM 568 O O . ARG A 1 77 ? -7.407 1.216 -8.619 1.00 86.62 77 ARG A O 1
ATOM 575 N N . LEU A 1 78 ? -6.874 -0.394 -10.119 1.00 86.62 78 LEU A N 1
ATOM 576 C CA . LEU A 1 78 ? -5.501 0.029 -10.355 1.00 86.62 78 LEU A CA 1
ATOM 577 C C . LEU A 1 78 ? -5.499 1.455 -10.913 1.00 86.62 78 LEU A C 1
ATOM 579 O O . LEU A 1 78 ? -6.137 1.717 -11.933 1.00 86.62 78 LEU A O 1
ATOM 583 N N . THR A 1 79 ? -4.818 2.366 -10.225 1.00 89.50 79 THR A N 1
ATOM 584 C CA . THR A 1 79 ? -4.852 3.801 -10.535 1.00 89.50 79 THR A CA 1
ATOM 585 C C . THR A 1 79 ? -3.436 4.363 -10.532 1.00 89.50 79 THR A C 1
ATOM 587 O O . THR A 1 79 ? -2.674 4.076 -9.614 1.00 89.50 79 THR A O 1
ATOM 590 N N . SER A 1 80 ? -3.066 5.170 -11.528 1.00 87.25 80 SER A N 1
ATOM 591 C CA . SER A 1 80 ? -1.770 5.863 -11.514 1.00 87.25 80 SER A CA 1
ATOM 592 C C . SER A 1 80 ? -1.730 6.874 -10.370 1.00 87.25 80 SER A C 1
ATOM 594 O O . SER A 1 80 ? -2.677 7.640 -10.176 1.00 87.25 80 SER A O 1
ATOM 596 N N . ALA A 1 81 ? -0.628 6.915 -9.631 1.00 81.44 81 ALA A N 1
ATOM 597 C CA . ALA A 1 81 ? -0.285 8.093 -8.853 1.00 81.44 81 ALA A CA 1
ATOM 598 C C . ALA A 1 81 ? 0.096 9.194 -9.859 1.00 81.44 81 ALA A C 1
ATOM 600 O O . ALA A 1 81 ? 0.877 8.956 -10.778 1.00 81.44 81 ALA A O 1
ATOM 601 N N . ALA A 1 82 ? -0.544 10.354 -9.772 1.00 69.38 82 ALA A N 1
ATOM 602 C CA . ALA A 1 82 ? -0.291 11.477 -10.673 1.00 69.38 82 ALA A CA 1
ATOM 603 C C . ALA A 1 82 ? 0.855 12.360 -10.144 1.00 69.38 82 ALA A C 1
ATOM 605 O O . ALA A 1 82 ? 0.981 12.449 -8.925 1.00 69.38 82 ALA A O 1
ATOM 606 N N . PRO A 1 83 ? 1.523 13.153 -11.007 1.00 64.00 83 PRO A N 1
ATOM 607 C CA . PRO A 1 83 ? 2.298 12.727 -12.173 1.00 64.00 83 PRO A CA 1
ATOM 608 C C . PRO A 1 83 ? 3.672 12.160 -11.748 1.00 64.00 83 PRO A C 1
ATOM 610 O O . PRO A 1 83 ? 3.947 11.995 -10.566 1.00 64.00 83 PRO A O 1
ATOM 613 N N . GLN A 1 84 ? 4.520 11.832 -12.724 1.00 55.78 84 GLN A N 1
ATOM 614 C CA . GLN A 1 84 ? 5.835 11.211 -12.547 1.00 55.78 84 GLN A CA 1
ATOM 615 C C . GLN A 1 84 ? 6.689 11.925 -11.486 1.00 55.78 84 GLN A C 1
ATOM 617 O O . GLN A 1 84 ? 7.163 13.043 -11.684 1.00 55.78 84 GLN A O 1
ATOM 622 N N . GLU A 1 85 ? 6.880 11.258 -10.351 1.00 59.91 85 GLU A N 1
ATOM 623 C CA . GLU A 1 85 ? 7.831 11.674 -9.325 1.00 59.91 85 GLU A CA 1
ATOM 624 C C . GLU A 1 85 ? 9.253 11.505 -9.890 1.00 59.91 85 GLU A C 1
ATOM 626 O O . GLU A 1 85 ? 9.476 10.699 -10.799 1.00 59.91 85 GLU A O 1
ATOM 631 N N . ALA A 1 86 ? 10.249 12.193 -9.325 1.00 57.75 86 ALA A N 1
ATOM 632 C CA . ALA A 1 86 ? 11.647 12.125 -9.780 1.00 57.75 86 ALA A CA 1
ATOM 633 C C . ALA A 1 86 ? 12.254 10.695 -9.810 1.00 57.75 86 ALA A C 1
ATOM 635 O O . ALA A 1 86 ? 13.350 10.503 -10.331 1.00 57.75 86 ALA A O 1
ATOM 636 N N . GLY A 1 87 ? 11.547 9.692 -9.270 1.00 58.97 87 GLY A N 1
ATOM 637 C CA . GLY A 1 87 ? 11.919 8.275 -9.238 1.00 58.97 87 GLY A CA 1
ATOM 638 C C . GLY A 1 87 ? 11.110 7.332 -10.145 1.00 58.97 87 GLY A C 1
ATOM 639 O O . GLY A 1 87 ? 11.272 6.119 -10.010 1.00 58.97 87 GLY A O 1
ATOM 640 N N . GLY A 1 88 ? 10.249 7.839 -11.039 1.00 71.00 88 GLY A N 1
ATOM 641 C CA . GLY A 1 88 ? 9.494 7.031 -12.012 1.00 71.00 88 GLY A CA 1
ATOM 642 C C . GLY A 1 88 ? 7.971 7.048 -11.826 1.00 71.00 88 GLY A C 1
ATOM 643 O O . GLY A 1 88 ? 7.424 7.873 -11.092 1.00 71.00 88 GLY A O 1
ATOM 644 N N . THR A 1 89 ? 7.266 6.152 -12.526 1.00 81.75 89 THR A N 1
ATOM 645 C CA . THR A 1 89 ? 5.798 6.047 -12.446 1.00 81.75 89 THR A CA 1
ATOM 646 C C . THR A 1 89 ? 5.401 5.261 -11.203 1.00 81.75 89 THR A C 1
ATOM 648 O O . THR A 1 89 ? 5.940 4.183 -10.934 1.00 81.75 89 THR A O 1
ATOM 651 N N . ALA A 1 90 ? 4.432 5.780 -10.449 1.00 86.44 90 ALA A N 1
ATOM 652 C CA . ALA A 1 90 ? 3.879 5.108 -9.283 1.00 86.44 90 ALA A CA 1
ATOM 653 C C . ALA A 1 90 ? 2.415 4.699 -9.504 1.00 86.44 90 ALA A C 1
ATOM 655 O O . ALA A 1 90 ? 1.654 5.392 -10.175 1.00 86.44 90 ALA A O 1
ATOM 656 N N . TRP A 1 91 ? 2.013 3.579 -8.908 1.00 89.12 91 TRP A N 1
ATOM 657 C CA . TRP A 1 91 ? 0.687 2.980 -9.057 1.00 89.12 91 TRP A CA 1
ATOM 658 C C . TRP A 1 91 ? 0.075 2.646 -7.700 1.00 89.12 91 TRP A C 1
ATOM 660 O O . TRP A 1 91 ? 0.763 2.147 -6.813 1.00 89.12 91 TRP A O 1
ATOM 670 N N . TRP A 1 92 ? -1.231 2.868 -7.576 1.00 92.25 92 TRP A N 1
ATOM 671 C CA . TRP A 1 92 ? -2.064 2.454 -6.452 1.00 92.25 92 TRP A CA 1
ATOM 672 C C . TRP A 1 92 ? -2.776 1.146 -6.784 1.00 92.25 92 TRP A C 1
ATOM 674 O O . TRP A 1 92 ? -3.628 1.109 -7.677 1.00 92.25 92 TRP A O 1
ATOM 684 N N . VAL A 1 93 ? -2.429 0.082 -6.063 1.00 91.44 93 VAL A N 1
ATOM 685 C CA . VAL A 1 93 ? -2.939 -1.279 -6.272 1.00 91.44 93 VAL A CA 1
ATOM 686 C C . VAL A 1 93 ? -3.822 -1.673 -5.083 1.00 91.44 93 VAL A C 1
ATOM 688 O O . VAL A 1 93 ? -3.322 -1.746 -3.966 1.00 91.44 93 VAL A O 1
ATOM 691 N N . PRO A 1 94 ? -5.122 -1.922 -5.274 1.00 90.56 94 PRO A N 1
ATOM 692 C CA . PRO A 1 94 ? -6.007 -2.381 -4.205 1.00 90.56 94 PRO A CA 1
ATOM 693 C C . PRO A 1 94 ? -5.602 -3.730 -3.609 1.00 90.56 94 PRO A C 1
ATOM 695 O O . PRO A 1 94 ? -5.363 -4.686 -4.342 1.00 90.56 94 PRO A O 1
ATOM 698 N N . LEU A 1 95 ? -5.603 -3.806 -2.278 1.00 86.19 95 LEU A N 1
ATOM 699 C CA . LEU A 1 95 ? -5.511 -5.051 -1.519 1.00 86.19 95 LEU A CA 1
ATOM 700 C C . LEU A 1 95 ? -6.926 -5.515 -1.181 1.00 86.19 95 LEU A C 1
ATOM 702 O O . LEU A 1 95 ? -7.627 -4.849 -0.414 1.00 86.19 95 LEU A O 1
ATOM 706 N N . VAL A 1 96 ? -7.358 -6.623 -1.777 1.00 82.00 96 VAL A N 1
ATOM 707 C CA . VAL A 1 96 ? -8.713 -7.163 -1.614 1.00 82.00 96 VAL A CA 1
ATOM 708 C C . VAL A 1 96 ? -8.630 -8.656 -1.308 1.00 82.00 96 VAL A C 1
ATOM 710 O O . VAL A 1 96 ? -7.914 -9.371 -2.004 1.00 82.00 96 VAL A O 1
ATOM 713 N N . ASP A 1 97 ? -9.379 -9.109 -0.303 1.00 75.12 97 ASP A N 1
ATOM 714 C CA . ASP A 1 97 ? -9.628 -10.525 -0.009 1.00 75.12 97 ASP A CA 1
ATOM 715 C C . ASP A 1 97 ? -11.132 -10.806 -0.151 1.00 75.12 97 ASP A C 1
ATOM 717 O O . ASP A 1 97 ? -11.965 -10.284 0.594 1.00 75.12 97 ASP A O 1
ATOM 721 N N . GLY A 1 98 ? -11.506 -11.552 -1.193 1.00 78.62 98 GLY A N 1
ATOM 722 C CA . GLY A 1 98 ? -12.902 -11.730 -1.590 1.00 78.62 98 GLY A CA 1
ATOM 723 C C . GLY A 1 98 ? -13.594 -10.393 -1.889 1.00 78.62 98 GLY A C 1
ATOM 724 O O . GLY A 1 98 ? -13.344 -9.764 -2.916 1.00 78.62 98 GLY A O 1
ATOM 725 N N . THR A 1 99 ? -14.494 -9.964 -1.000 1.00 76.38 99 THR A N 1
ATOM 726 C CA . THR A 1 99 ? -15.180 -8.658 -1.075 1.00 76.38 99 THR A CA 1
ATOM 727 C C . THR A 1 99 ? -14.625 -7.624 -0.093 1.00 76.38 99 THR A C 1
ATOM 729 O O . THR A 1 99 ? -15.074 -6.475 -0.088 1.00 76.38 99 THR A O 1
ATOM 732 N N . GLU A 1 100 ? -13.701 -8.025 0.777 1.00 78.06 100 GLU A N 1
ATOM 733 C CA . GLU A 1 100 ? -13.128 -7.172 1.805 1.00 78.06 100 GLU A CA 1
ATOM 734 C C . GLU A 1 100 ? -11.949 -6.372 1.257 1.00 78.06 100 GLU A C 1
ATOM 736 O O . GLU A 1 100 ? -11.069 -6.900 0.585 1.00 78.06 100 GLU A O 1
ATOM 741 N N . ARG A 1 101 ? -11.939 -5.068 1.538 1.00 84.50 101 ARG A N 1
ATOM 742 C CA . ARG A 1 101 ? -10.870 -4.160 1.124 1.00 84.50 101 ARG A CA 1
ATOM 743 C C . ARG A 1 101 ? -9.936 -3.975 2.307 1.00 84.50 101 ARG A C 1
ATOM 745 O O . ARG A 1 101 ? -10.309 -3.338 3.285 1.00 84.50 101 ARG A O 1
ATOM 752 N N . LEU A 1 102 ? -8.742 -4.536 2.195 1.00 88.56 102 LEU A N 1
ATOM 753 C CA . LEU A 1 102 ? -7.737 -4.521 3.253 1.00 88.56 102 LEU A CA 1
ATOM 754 C C . LEU A 1 102 ? -6.900 -3.235 3.215 1.00 88.56 102 LEU A C 1
ATOM 756 O O . LEU A 1 102 ? -6.436 -2.763 4.249 1.00 88.56 102 LEU A O 1
ATOM 760 N N . GLY A 1 103 ? -6.719 -2.644 2.028 1.00 91.94 103 GLY A N 1
ATOM 761 C CA . GLY A 1 103 ? -5.904 -1.443 1.867 1.00 91.94 103 GLY A CA 1
ATOM 762 C C . GLY A 1 103 ? -5.397 -1.211 0.444 1.00 91.94 103 GLY A C 1
ATOM 763 O O . GLY A 1 103 ? -6.088 -1.511 -0.534 1.00 91.94 103 GLY A O 1
ATOM 764 N N . LEU A 1 104 ? -4.189 -0.660 0.327 1.00 93.31 104 LEU A N 1
ATOM 765 C CA . LEU A 1 104 ? -3.522 -0.328 -0.933 1.00 93.31 104 LEU A CA 1
ATOM 766 C C . LEU A 1 104 ? -2.035 -0.683 -0.895 1.00 93.31 104 LEU A C 1
ATOM 768 O O . LEU A 1 104 ? -1.382 -0.549 0.133 1.00 93.31 104 LEU A O 1
ATOM 772 N N . LEU A 1 105 ? -1.470 -0.995 -2.056 1.00 91.62 105 LEU A N 1
ATOM 773 C CA . LEU A 1 105 ? -0.042 -0.860 -2.312 1.00 91.62 105 LEU A CA 1
ATOM 774 C C . LEU A 1 105 ? 0.230 0.412 -3.107 1.00 91.62 105 LEU A C 1
ATOM 776 O O . LEU A 1 105 ? -0.504 0.722 -4.049 1.00 91.62 105 LEU A O 1
ATOM 780 N N . ARG A 1 106 ? 1.333 1.089 -2.790 1.00 91.31 106 ARG A N 1
ATOM 781 C CA . ARG A 1 106 ? 1.984 2.037 -3.698 1.00 91.31 106 ARG A CA 1
ATOM 782 C C . ARG A 1 106 ? 3.188 1.344 -4.308 1.00 91.31 106 ARG A C 1
ATOM 784 O O . ARG A 1 106 ? 4.103 0.988 -3.576 1.00 91.31 106 ARG A O 1
ATOM 791 N N . VAL A 1 107 ? 3.206 1.165 -5.621 1.00 88.50 107 VAL A N 1
ATOM 792 C CA . VAL A 1 107 ? 4.318 0.510 -6.322 1.00 88.50 107 VAL A CA 1
ATOM 793 C C . VAL A 1 107 ? 4.980 1.510 -7.254 1.00 88.50 107 VAL A C 1
ATOM 795 O O . VAL A 1 107 ? 4.290 2.151 -8.040 1.00 88.50 107 VAL A O 1
ATOM 798 N N . GLN A 1 108 ? 6.300 1.648 -7.168 1.00 87.69 108 GLN A N 1
ATOM 799 C CA . GLN A 1 108 ? 7.101 2.527 -8.020 1.00 87.69 108 GLN A CA 1
ATOM 800 C C . GLN A 1 108 ? 7.870 1.708 -9.054 1.00 87.69 108 GLN A C 1
ATOM 802 O O . GLN A 1 108 ? 8.360 0.615 -8.764 1.00 87.69 108 GLN A O 1
ATOM 807 N N . SER A 1 109 ? 7.977 2.232 -10.271 1.00 80.56 109 SER A N 1
ATOM 808 C CA . SER A 1 109 ? 8.694 1.581 -11.359 1.00 80.56 109 SER A CA 1
ATOM 809 C C . SER A 1 109 ? 9.408 2.584 -12.257 1.00 80.56 109 SER A C 1
ATOM 811 O O . SER A 1 109 ? 8.921 3.688 -12.493 1.00 80.56 109 SER A O 1
ATOM 813 N N . THR A 1 110 ? 10.545 2.157 -12.802 1.00 72.25 110 THR A N 1
ATOM 814 C CA . THR A 1 110 ? 11.274 2.844 -13.877 1.00 72.25 110 THR A CA 1
ATOM 815 C C . THR A 1 110 ? 10.910 2.319 -15.271 1.00 72.25 110 THR A C 1
ATOM 817 O O . THR A 1 110 ? 11.452 2.812 -16.259 1.00 72.25 110 THR A O 1
ATOM 820 N N . TYR A 1 111 ? 10.022 1.319 -15.378 1.00 65.12 111 TYR A N 1
ATOM 821 C CA . TYR A 1 111 ? 9.540 0.816 -16.667 1.00 65.12 111 TYR A CA 1
ATOM 822 C C . TYR A 1 111 ? 8.625 1.828 -17.361 1.00 65.12 111 TYR A C 1
ATOM 824 O O . TYR A 1 111 ? 7.922 2.590 -16.704 1.00 65.12 111 TYR A O 1
ATOM 832 N N . ASP A 1 112 ? 8.567 1.741 -18.693 1.00 63.06 112 ASP A N 1
ATOM 833 C CA . ASP A 1 112 ? 7.454 2.297 -19.462 1.00 63.06 112 ASP A CA 1
ATOM 834 C C . ASP A 1 112 ? 6.135 1.679 -18.958 1.00 63.06 112 ASP A C 1
ATOM 836 O O . ASP A 1 112 ? 6.045 0.461 -18.723 1.00 63.06 112 ASP A O 1
ATOM 840 N N . ASP A 1 113 ? 5.131 2.531 -18.761 1.00 65.00 113 ASP A N 1
ATOM 841 C CA . ASP A 1 113 ? 3.910 2.297 -17.986 1.00 65.00 113 ASP A CA 1
ATOM 842 C C . ASP A 1 113 ? 3.218 0.968 -18.334 1.00 65.00 113 ASP A C 1
ATOM 844 O O . ASP A 1 113 ? 2.669 0.286 -17.466 1.00 65.00 113 ASP A O 1
ATOM 848 N N . ALA A 1 114 ? 3.298 0.543 -19.599 1.00 62.59 114 ALA A N 1
ATOM 849 C CA . ALA A 1 114 ? 2.656 -0.661 -20.116 1.00 62.59 114 ALA A CA 1
ATOM 850 C C . ALA A 1 114 ? 3.159 -1.979 -19.491 1.00 62.59 114 ALA A C 1
ATOM 852 O O . ALA A 1 114 ? 2.351 -2.879 -19.237 1.00 62.59 114 ALA A O 1
ATOM 853 N N . ARG A 1 115 ? 4.467 -2.127 -19.222 1.00 66.62 115 ARG A N 1
ATOM 854 C CA . ARG A 1 115 ? 5.013 -3.373 -18.634 1.00 66.62 115 ARG A CA 1
ATOM 855 C C . ARG A 1 115 ? 4.693 -3.484 -17.152 1.00 66.62 115 ARG A C 1
ATOM 857 O O . ARG A 1 115 ? 4.250 -4.544 -16.709 1.00 66.62 115 ARG A O 1
ATOM 864 N N . ALA A 1 116 ? 4.862 -2.391 -16.409 1.00 68.12 116 ALA A N 1
ATOM 865 C CA . ALA A 1 116 ? 4.473 -2.327 -15.005 1.00 68.12 116 ALA A CA 1
ATOM 866 C C . ALA A 1 116 ? 2.976 -2.641 -14.854 1.00 68.12 116 ALA A C 1
ATOM 868 O O . ALA A 1 116 ? 2.591 -3.498 -14.059 1.00 68.12 116 ALA A O 1
ATOM 869 N N . LEU A 1 117 ? 2.138 -2.043 -15.707 1.00 69.44 117 LEU A N 1
ATOM 870 C CA . LEU A 1 117 ? 0.701 -2.290 -15.725 1.00 69.44 117 LEU A CA 1
ATOM 871 C C . LEU A 1 117 ? 0.355 -3.752 -16.048 1.00 69.44 117 LEU A C 1
ATOM 873 O O . LEU A 1 117 ? -0.551 -4.312 -15.433 1.00 69.44 117 LEU A O 1
ATOM 877 N N . MET A 1 118 ? 1.064 -4.394 -16.982 1.00 71.69 118 MET A N 1
ATOM 878 C CA . MET A 1 118 ? 0.859 -5.811 -17.304 1.00 71.69 118 MET A CA 1
ATOM 879 C C . MET A 1 118 ? 1.156 -6.717 -16.102 1.00 71.69 118 MET A C 1
ATOM 881 O O . MET A 1 118 ? 0.347 -7.595 -15.793 1.00 71.69 118 MET A O 1
ATOM 885 N N . ILE A 1 119 ? 2.284 -6.501 -15.418 1.00 71.88 119 ILE A N 1
ATOM 886 C CA . ILE A 1 119 ? 2.671 -7.280 -14.232 1.00 71.88 119 ILE A CA 1
ATOM 887 C C . ILE A 1 119 ? 1.619 -7.100 -13.132 1.00 71.88 119 ILE A C 1
ATOM 889 O O . ILE A 1 119 ? 1.066 -8.085 -12.646 1.00 71.88 119 ILE A O 1
ATOM 893 N N . LEU A 1 120 ? 1.248 -5.854 -12.822 1.00 73.06 120 LEU A N 1
ATOM 894 C CA . LEU A 1 120 ? 0.262 -5.539 -11.783 1.00 73.06 120 LEU A CA 1
ATOM 895 C C . LEU A 1 120 ? -1.128 -6.118 -12.088 1.00 73.06 120 LEU A C 1
ATOM 897 O O . LEU A 1 120 ? -1.788 -6.661 -11.201 1.00 73.06 120 LEU A O 1
ATOM 901 N N . ARG A 1 121 ? -1.579 -6.057 -13.348 1.00 68.94 121 ARG A N 1
ATOM 902 C CA . ARG A 1 121 ? -2.866 -6.638 -13.767 1.00 68.94 121 ARG A CA 1
ATOM 903 C C . ARG A 1 121 ? -2.868 -8.158 -13.690 1.00 68.94 121 ARG A C 1
ATOM 905 O O . ARG A 1 121 ? -3.889 -8.725 -13.313 1.00 68.94 121 ARG A O 1
ATOM 912 N N . LYS A 1 122 ? -1.756 -8.814 -14.034 1.00 66.44 122 LYS A N 1
ATOM 913 C CA . LYS A 1 122 ? -1.628 -10.270 -13.908 1.00 66.44 122 LYS A CA 1
ATOM 914 C C . LYS A 1 122 ? -1.749 -10.693 -12.443 1.00 66.44 122 LYS A C 1
ATOM 916 O O . LYS A 1 122 ? -2.512 -11.607 -12.153 1.00 66.44 122 LYS A O 1
ATOM 921 N N . THR A 1 123 ? -1.084 -9.985 -11.533 1.00 65.19 123 THR A N 1
ATOM 922 C CA . THR A 1 123 ? -1.171 -10.244 -10.088 1.00 65.19 123 THR A CA 1
ATOM 923 C C . THR A 1 123 ? -2.588 -10.015 -9.550 1.00 65.19 123 THR A C 1
ATOM 925 O O . THR A 1 123 ? -3.141 -10.882 -8.879 1.00 65.19 123 THR A O 1
ATOM 928 N N . MET A 1 124 ? -3.234 -8.903 -9.922 1.00 63.81 124 MET A N 1
ATOM 929 C CA . MET A 1 124 ? -4.625 -8.618 -9.535 1.00 63.81 124 MET A CA 1
ATOM 930 C C . MET A 1 124 ? -5.623 -9.645 -10.094 1.00 63.81 124 MET A C 1
ATOM 932 O O . MET A 1 124 ? -6.596 -9.980 -9.426 1.00 63.81 124 MET A O 1
ATOM 936 N N . GLY A 1 125 ? -5.399 -10.159 -11.307 1.00 52.06 125 GLY A N 1
ATOM 937 C CA . GLY A 1 125 ? -6.250 -11.186 -11.914 1.00 52.06 125 GLY A CA 1
ATOM 938 C C . GLY A 1 125 ? -6.190 -12.536 -11.195 1.00 52.06 125 GLY A C 1
ATOM 939 O O . GLY A 1 125 ? -7.191 -13.244 -11.163 1.00 52.06 125 GLY A O 1
ATOM 940 N N . ILE A 1 126 ? -5.048 -12.868 -10.584 1.00 53.91 126 ILE A N 1
ATOM 941 C CA . ILE A 1 126 ? -4.899 -14.063 -9.739 1.00 53.91 126 ILE A CA 1
ATOM 942 C C . ILE A 1 126 ? -5.654 -13.865 -8.415 1.00 53.91 126 ILE A C 1
ATOM 944 O O . ILE 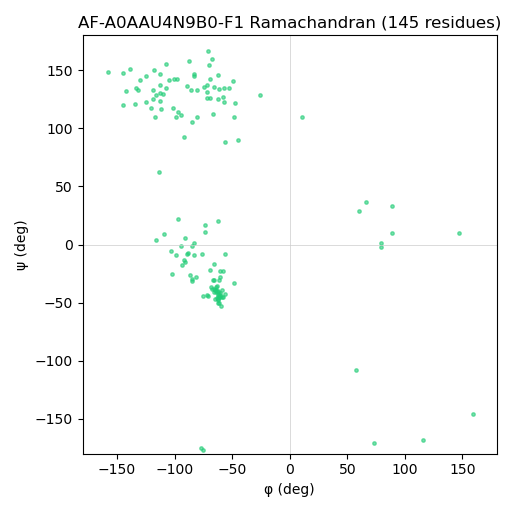A 1 126 ? -6.398 -14.751 -8.007 1.00 53.91 126 ILE A O 1
ATOM 948 N N . ALA A 1 127 ? -5.548 -12.682 -7.798 1.00 49.62 127 ALA A N 1
ATOM 949 C CA . ALA A 1 127 ? -6.236 -12.362 -6.542 1.00 49.62 127 ALA A CA 1
ATOM 950 C C . ALA A 1 127 ? -7.772 -12.262 -6.687 1.00 49.62 127 ALA A C 1
ATOM 952 O O . ALA A 1 127 ? -8.511 -12.704 -5.813 1.00 49.62 127 ALA A O 1
ATOM 953 N N . LEU A 1 128 ? -8.271 -11.727 -7.808 1.00 46.50 128 LEU A N 1
ATOM 954 C CA . LEU A 1 128 ? -9.711 -11.598 -8.092 1.00 46.50 128 LEU A CA 1
ATOM 955 C C . LEU A 1 128 ? -10.340 -12.883 -8.673 1.00 46.50 128 LEU A C 1
ATOM 957 O O . LEU A 1 128 ? -11.557 -12.957 -8.835 1.00 46.50 128 LEU A O 1
ATOM 961 N N . GLY A 1 129 ? -9.523 -13.878 -9.026 1.00 35.50 129 GLY A N 1
ATOM 962 C CA . GLY A 1 129 ? -9.898 -15.048 -9.820 1.00 35.50 129 GLY A CA 1
ATOM 963 C C . GLY A 1 129 ? -10.230 -16.324 -9.042 1.00 35.50 129 GLY A C 1
ATOM 964 O O . GLY A 1 129 ? -10.153 -17.394 -9.640 1.00 35.50 129 GLY A O 1
ATOM 965 N N . HIS A 1 130 ? -10.601 -16.264 -7.758 1.00 40.41 130 HIS A N 1
ATOM 966 C CA . HIS A 1 130 ? -11.127 -17.432 -7.034 1.00 40.41 130 HIS A CA 1
ATOM 967 C C . HIS A 1 130 ? -12.668 -17.511 -7.111 1.00 40.41 130 HIS A C 1
ATOM 969 O O . HIS A 1 130 ? -13.354 -16.962 -6.248 1.00 40.41 130 HIS A O 1
ATOM 975 N N . PRO A 1 131 ? -13.261 -18.227 -8.093 1.00 38.53 131 PRO A N 1
ATOM 976 C CA . PRO A 1 131 ? -14.628 -18.705 -7.966 1.00 38.53 131 PRO A CA 1
ATOM 977 C C . P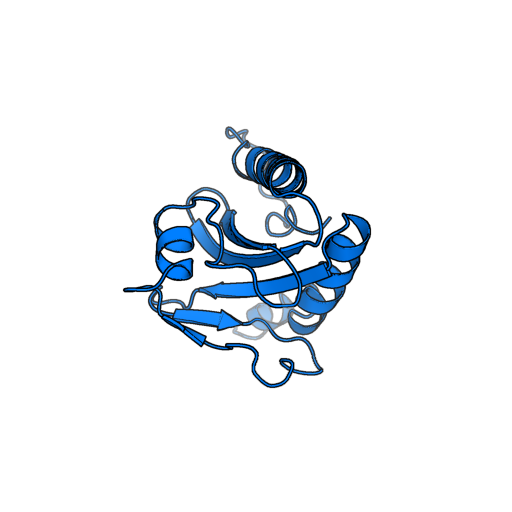RO A 1 131 ? -14.642 -19.839 -6.935 1.00 38.53 131 PRO A C 1
ATOM 979 O O . PRO A 1 131 ? -13.810 -20.748 -6.974 1.00 38.53 131 PRO A O 1
ATOM 982 N N . GLY A 1 132 ? -15.573 -19.756 -5.988 1.00 42.12 132 GLY A N 1
ATOM 983 C CA . GLY A 1 132 ? -15.635 -20.626 -4.821 1.00 42.12 132 GLY A CA 1
ATOM 984 C C . GLY A 1 132 ? -15.522 -22.121 -5.125 1.00 42.12 132 GLY A C 1
ATOM 985 O O . GLY A 1 132 ? -16.124 -22.653 -6.060 1.00 42.12 132 GLY A O 1
ATOM 986 N N . ARG A 1 133 ? -14.796 -22.826 -4.257 1.00 39.41 133 ARG A N 1
ATOM 987 C CA . ARG A 1 133 ? -14.920 -24.271 -4.104 1.00 39.41 133 ARG A CA 1
ATOM 988 C C . ARG A 1 133 ? -14.722 -24.636 -2.640 1.00 39.41 133 ARG A C 1
ATOM 990 O O . ARG A 1 133 ? -13.677 -24.363 -2.065 1.00 39.41 133 ARG A O 1
ATOM 997 N N . ASN A 1 134 ? -15.763 -25.243 -2.077 1.00 36.78 134 ASN A N 1
ATOM 998 C CA . ASN A 1 134 ? -15.833 -25.864 -0.759 1.00 36.78 134 ASN A CA 1
ATOM 999 C C . ASN A 1 134 ? -14.602 -26.737 -0.452 1.00 36.78 134 ASN A C 1
ATOM 1001 O O . ASN A 1 134 ? -14.612 -27.940 -0.711 1.00 36.78 134 ASN A O 1
ATOM 1005 N N . ALA A 1 135 ? -13.569 -26.147 0.138 1.00 35.19 135 ALA A N 1
ATOM 1006 C CA . ALA A 1 135 ? -12.543 -26.852 0.890 1.00 35.19 135 ALA A CA 1
ATOM 1007 C C . ALA A 1 135 ? -12.692 -26.434 2.361 1.00 35.19 135 ALA A C 1
ATOM 1009 O O . ALA A 1 135 ? -12.943 -25.253 2.620 1.00 35.19 135 ALA A O 1
ATOM 1010 N N . PRO A 1 136 ? -12.596 -27.362 3.330 1.00 32.34 136 PRO A N 1
ATOM 1011 C CA . PRO A 1 136 ? -12.634 -26.990 4.736 1.00 32.34 136 PRO A CA 1
ATOM 1012 C C . PRO A 1 136 ? -11.499 -25.995 4.986 1.00 32.34 136 PRO A C 1
ATOM 1014 O O . PRO A 1 136 ? -10.360 -26.255 4.605 1.00 32.34 136 PRO A O 1
ATOM 1017 N N . LEU A 1 137 ? -11.846 -24.842 5.562 1.00 38.50 137 LEU A N 1
ATOM 1018 C CA . LEU A 1 137 ? -10.955 -23.720 5.850 1.00 38.50 137 LEU A CA 1
ATOM 1019 C C . LEU A 1 137 ? -9.775 -24.179 6.722 1.00 38.50 137 LEU A C 1
ATOM 1021 O O . LEU A 1 137 ? -9.817 -24.135 7.950 1.00 38.50 137 LEU A O 1
ATOM 1025 N N . GLY A 1 138 ? -8.711 -24.634 6.069 1.00 29.17 138 GLY A N 1
ATOM 1026 C CA . GLY A 1 138 ? -7.382 -24.764 6.634 1.00 29.17 138 GLY A CA 1
ATOM 1027 C C . GLY A 1 138 ? -6.680 -23.419 6.510 1.00 29.17 138 GLY A C 1
ATOM 1028 O O . GLY A 1 138 ? -6.325 -23.014 5.412 1.00 29.17 138 GLY A O 1
ATOM 1029 N N . ARG A 1 139 ? -6.558 -22.725 7.646 1.00 37.31 139 ARG A N 1
ATOM 1030 C CA . ARG A 1 139 ? -5.564 -21.693 8.001 1.00 37.31 139 ARG A CA 1
ATOM 1031 C C . ARG A 1 139 ? -4.677 -21.188 6.836 1.00 37.31 139 ARG A C 1
ATOM 1033 O O . ARG A 1 139 ? -3.762 -21.904 6.445 1.00 37.31 139 ARG A O 1
ATOM 1040 N N . GLY A 1 140 ? -4.864 -19.938 6.376 1.00 33.78 140 GLY A N 1
ATOM 1041 C CA . GLY A 1 140 ? -3.789 -19.219 5.657 1.00 33.78 140 GLY A CA 1
ATOM 1042 C C . GLY A 1 140 ? -4.106 -18.221 4.526 1.00 33.78 140 GLY A C 1
ATOM 1043 O O . GLY A 1 140 ? -3.161 -17.796 3.872 1.00 33.78 140 GLY A O 1
ATOM 1044 N N . SER A 1 141 ? -5.350 -17.800 4.261 1.00 36.25 141 SER A N 1
ATOM 1045 C CA . SER A 1 141 ? -5.680 -16.990 3.057 1.00 36.25 141 SER A CA 1
ATOM 1046 C C . SER A 1 141 ? -5.249 -15.508 3.031 1.00 36.25 141 SER A C 1
ATOM 1048 O O . SER A 1 141 ? -5.694 -14.774 2.160 1.00 36.25 141 SER A O 1
ATOM 1050 N N . VAL A 1 142 ? -4.330 -15.055 3.889 1.00 36.28 142 VAL A N 1
ATOM 1051 C CA . VAL A 1 142 ? -3.800 -13.671 3.816 1.00 36.28 142 VAL A CA 1
ATOM 1052 C C . VAL A 1 142 ? -2.565 -13.558 2.895 1.00 36.28 142 VAL A C 1
ATOM 1054 O O . VAL A 1 142 ? -2.136 -12.459 2.559 1.00 36.28 142 VAL A O 1
ATOM 1057 N N . VAL A 1 143 ? -2.010 -14.675 2.406 1.00 36.22 143 VAL A N 1
ATOM 1058 C CA . VAL A 1 143 ? -0.727 -14.706 1.669 1.00 36.22 143 VAL A CA 1
ATOM 1059 C C . VAL A 1 143 ? -0.918 -15.100 0.196 1.00 36.22 143 VAL A C 1
ATOM 1061 O O . VAL A 1 143 ? -0.437 -16.135 -0.251 1.00 36.22 143 VAL A O 1
ATOM 1064 N N . ALA A 1 144 ? -1.654 -14.300 -0.578 1.00 35.72 144 ALA A N 1
ATOM 1065 C CA . ALA A 1 144 ? -1.672 -14.422 -2.051 1.00 35.72 144 ALA A CA 1
ATOM 1066 C C . ALA A 1 144 ? -1.117 -13.178 -2.765 1.00 35.72 144 ALA A C 1
ATOM 1068 O O . ALA A 1 144 ? -1.092 -13.096 -3.992 1.00 35.72 144 ALA A O 1
ATOM 1069 N N . LEU A 1 145 ? -0.631 -12.212 -1.993 1.00 3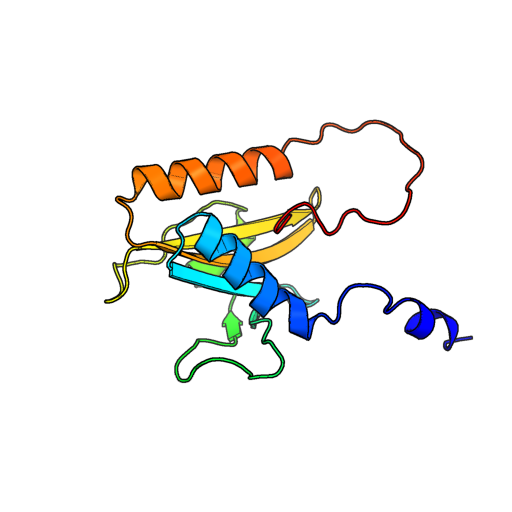8.09 145 LEU A N 1
ATOM 1070 C CA . LEU A 1 145 ? 0.134 -11.082 -2.477 1.00 38.09 145 LEU A CA 1
ATOM 1071 C C . LEU A 1 145 ? 1.433 -11.109 -1.673 1.00 38.09 145 LEU A C 1
ATOM 1073 O O . LEU A 1 145 ? 1.365 -11.075 -0.451 1.00 38.09 145 LEU A O 1
ATOM 1077 N N . VAL A 1 146 ? 2.587 -11.187 -2.337 1.00 32.56 146 VAL A N 1
ATOM 1078 C CA . VAL A 1 146 ? 3.936 -11.337 -1.739 1.00 32.56 146 VAL A CA 1
ATOM 1079 C C . VAL A 1 146 ? 4.414 -12.789 -1.494 1.00 32.56 146 VAL A C 1
ATOM 1081 O O . VAL A 1 146 ? 5.192 -13.049 -0.584 1.00 32.56 146 VAL A O 1
ATOM 1084 N N . ALA A 1 147 ? 4.026 -13.745 -2.343 1.00 31.34 147 ALA A N 1
ATOM 1085 C CA . ALA A 1 147 ? 4.740 -15.021 -2.496 1.00 31.34 147 ALA A CA 1
ATOM 1086 C C . ALA A 1 147 ? 4.867 -15.394 -3.978 1.00 31.34 147 ALA A C 1
ATOM 1088 O O . ALA A 1 147 ? 3.925 -15.064 -4.739 1.00 31.34 147 ALA A O 1
#

Radius of gyration: 16.04 Å; Cα contacts (8 Å, |Δi|>4): 217; chains: 1; bounding box: 29×40×49 Å